Protein AF-A0AAN9F0S3-F1 (afdb_monomer_lite)

Radius of gyration: 34.2 Å; chains: 1; bounding box: 69×46×84 Å

pLDDT: mean 70.06, std 15.07, range [44.5, 96.44]

Structure (mmCIF, N/CA/C/O backbone):
data_AF-A0AAN9F0S3-F1
#
_entry.id   AF-A0AAN9F0S3-F1
#
loop_
_atom_site.group_PDB
_atom_site.id
_atom_site.type_symbol
_atom_site.label_atom_id
_atom_site.label_alt_id
_atom_site.label_comp_id
_atom_site.label_asym_id
_atom_site.label_entity_id
_atom_site.label_seq_id
_atom_site.pdbx_PDB_ins_code
_atom_site.Cartn_x
_atom_site.Cartn_y
_atom_site.Cartn_z
_atom_site.occupancy
_atom_site.B_iso_or_equiv
_atom_site.auth_seq_id
_atom_site.auth_comp_id
_atom_site.auth_asym_id
_atom_site.auth_atom_id
_atom_site.pdbx_PDB_model_num
ATOM 1 N N . MET A 1 1 ? 43.622 -31.837 -56.916 1.00 48.59 1 MET A N 1
ATOM 2 C CA . MET A 1 1 ? 43.598 -30.425 -56.459 1.00 48.59 1 MET A CA 1
ATOM 3 C C . MET A 1 1 ? 42.283 -30.111 -55.726 1.00 48.59 1 MET A C 1
ATOM 5 O O . MET A 1 1 ? 41.587 -29.188 -56.109 1.00 48.59 1 MET A O 1
ATOM 9 N N . VAL A 1 2 ? 41.921 -30.885 -54.691 1.00 52.34 2 VAL A N 1
ATOM 10 C CA . VAL A 1 2 ? 40.624 -30.765 -53.969 1.00 52.34 2 VAL A CA 1
ATOM 11 C C . VAL A 1 2 ? 40.828 -30.450 -52.472 1.00 52.34 2 VAL A C 1
ATOM 13 O O . VAL A 1 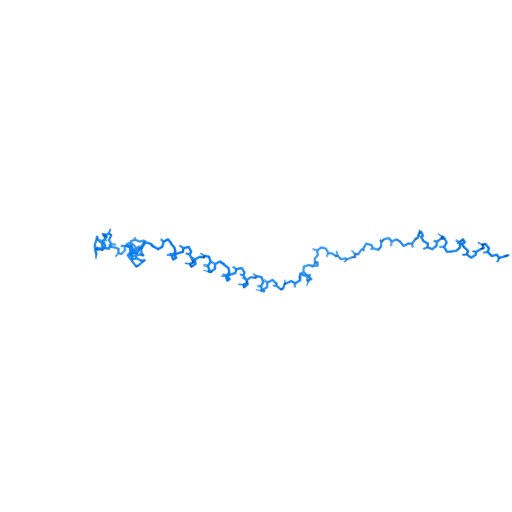2 ? 39.885 -30.236 -51.723 1.00 52.34 2 VAL A O 1
ATOM 16 N N . GLU A 1 3 ? 42.079 -30.373 -52.012 1.00 57.34 3 GLU A N 1
ATOM 17 C CA . GLU A 1 3 ? 42.404 -30.266 -50.582 1.00 57.34 3 GLU A CA 1
ATOM 18 C C . GLU A 1 3 ? 42.573 -28.817 -50.096 1.00 57.34 3 GLU A C 1
ATOM 20 O O 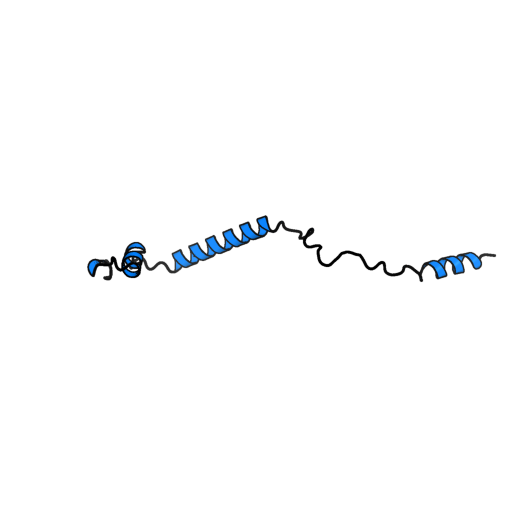. GLU A 1 3 ? 42.362 -28.517 -48.924 1.00 57.34 3 GLU A O 1
ATOM 25 N N . THR A 1 4 ? 42.859 -27.881 -51.006 1.00 52.34 4 THR A N 1
ATOM 26 C CA . THR A 1 4 ? 43.063 -26.461 -50.678 1.00 52.34 4 THR A CA 1
ATOM 27 C C . THR A 1 4 ? 41.774 -25.744 -50.270 1.00 52.34 4 THR A C 1
ATOM 29 O O . THR A 1 4 ? 41.827 -24.767 -49.524 1.00 52.34 4 THR A O 1
ATOM 32 N N . GLU A 1 5 ? 40.610 -26.237 -50.703 1.00 53.69 5 GLU A N 1
ATOM 33 C CA . GLU A 1 5 ? 39.315 -25.631 -50.378 1.00 53.69 5 GLU A CA 1
ATOM 34 C C . GLU A 1 5 ? 38.860 -25.971 -48.947 1.00 53.69 5 GLU A C 1
ATOM 36 O O . GLU A 1 5 ? 38.393 -25.094 -48.217 1.00 53.69 5 GLU A O 1
ATOM 41 N N . LYS A 1 6 ? 39.106 -27.209 -48.484 1.00 50.97 6 LYS A N 1
ATOM 42 C CA . LYS A 1 6 ? 38.778 -27.630 -47.109 1.00 50.97 6 LYS A CA 1
ATOM 43 C C . LYS A 1 6 ? 39.600 -26.889 -46.054 1.00 50.97 6 LYS A C 1
ATOM 45 O O . LYS A 1 6 ? 39.066 -26.533 -45.006 1.00 50.97 6 LYS A O 1
ATOM 50 N N . VAL A 1 7 ? 40.865 -26.579 -46.345 1.00 52.19 7 VAL A N 1
ATOM 51 C CA . VAL A 1 7 ? 41.729 -25.814 -45.425 1.00 52.19 7 VAL A CA 1
ATOM 52 C C . VAL A 1 7 ? 41.270 -24.353 -45.300 1.00 52.19 7 VAL A C 1
ATOM 54 O O . VAL A 1 7 ? 41.411 -23.747 -44.237 1.00 52.19 7 VAL A O 1
ATOM 57 N N . LYS A 1 8 ? 40.643 -23.787 -46.342 1.00 54.34 8 LYS A N 1
ATOM 58 C CA . LYS A 1 8 ? 40.082 -22.428 -46.291 1.00 54.34 8 LYS A CA 1
ATOM 59 C C . LYS A 1 8 ? 38.781 -22.363 -45.483 1.00 54.34 8 LYS A C 1
ATOM 61 O O . LYS A 1 8 ? 38.566 -21.370 -44.792 1.00 54.34 8 LYS A O 1
ATOM 66 N N . MET A 1 9 ? 37.972 -23.426 -45.503 1.00 46.78 9 MET A N 1
ATOM 67 C CA . MET A 1 9 ? 36.776 -23.528 -44.654 1.00 46.78 9 MET A CA 1
ATOM 68 C C . MET A 1 9 ? 37.117 -23.792 -43.179 1.00 46.78 9 MET A C 1
ATOM 70 O O . MET A 1 9 ? 36.517 -23.175 -42.306 1.00 46.78 9 MET A O 1
ATOM 74 N N . ALA A 1 10 ? 38.147 -24.593 -42.882 1.00 46.66 10 ALA A N 1
ATOM 75 C CA . ALA A 1 10 ? 38.578 -24.848 -41.500 1.00 46.66 10 ALA A CA 1
ATOM 76 C C . ALA A 1 10 ? 39.201 -23.616 -40.807 1.00 46.66 10 ALA A C 1
ATOM 78 O O . ALA A 1 10 ? 39.126 -23.482 -39.589 1.00 46.66 10 ALA A O 1
ATOM 79 N N . ARG A 1 11 ? 39.785 -22.677 -41.569 1.00 46.22 11 ARG A N 1
ATOM 80 C CA . ARG A 1 11 ? 40.265 -21.391 -41.025 1.00 46.22 11 ARG A CA 1
ATOM 81 C C . ARG A 1 11 ? 39.130 -20.386 -40.783 1.00 46.22 11 ARG A C 1
ATOM 83 O O . ARG A 1 11 ? 39.304 -19.475 -39.979 1.00 46.22 11 ARG A O 1
ATOM 90 N N . ALA A 1 12 ? 37.985 -20.550 -41.448 1.00 44.50 12 ALA A N 1
ATOM 91 C CA . ALA A 1 12 ? 36.830 -19.666 -41.294 1.00 44.50 12 ALA A CA 1
ATOM 92 C C . ALA A 1 12 ? 36.019 -19.945 -40.012 1.00 44.50 12 ALA A C 1
ATOM 94 O O . ALA A 1 12 ? 35.315 -19.055 -39.544 1.00 44.50 12 ALA A O 1
ATOM 95 N N . GLU A 1 13 ? 36.164 -21.127 -39.404 1.00 50.22 13 GLU A N 1
ATOM 96 C CA . GLU A 1 13 ? 35.479 -21.490 -38.149 1.00 50.22 13 GLU A CA 1
ATOM 97 C C . GLU A 1 13 ? 36.221 -21.077 -36.867 1.00 50.22 13 GLU A C 1
ATOM 99 O O . GLU A 1 13 ? 35.716 -21.282 -35.769 1.00 50.22 13 GLU A O 1
ATOM 104 N N . HIS A 1 14 ? 37.395 -20.446 -36.972 1.00 48.41 14 HIS A N 1
ATOM 105 C CA . HIS A 1 14 ? 38.201 -20.066 -35.802 1.00 48.41 14 HIS A CA 1
ATOM 106 C C . HIS A 1 14 ? 38.503 -18.568 -35.697 1.00 48.41 14 HIS A C 1
ATOM 108 O O . HIS A 1 14 ? 39.494 -18.162 -35.091 1.00 48.41 14 HIS A O 1
ATOM 114 N N . SER A 1 15 ? 37.640 -17.715 -36.253 1.00 53.44 15 SER A N 1
ATOM 115 C CA . SER A 1 15 ? 37.729 -16.272 -36.015 1.00 53.44 15 SER A CA 1
ATOM 116 C C . SER A 1 15 ? 36.403 -15.547 -36.231 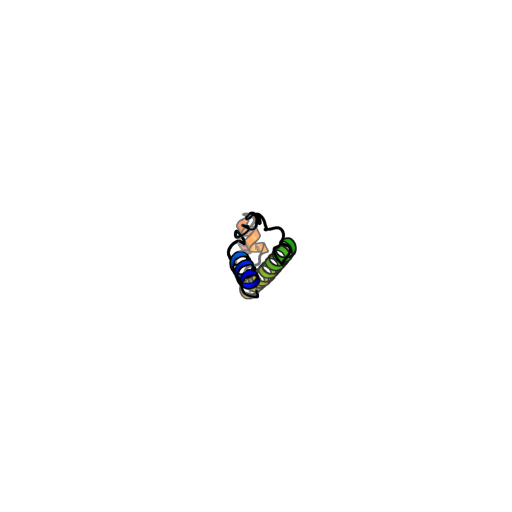1.00 53.44 15 SER A C 1
ATOM 118 O O . SER A 1 15 ? 36.321 -14.613 -37.024 1.00 53.44 15 SER A O 1
ATOM 120 N N . SER A 1 16 ? 35.362 -15.914 -35.487 1.00 50.47 16 SER A N 1
ATOM 121 C CA . SER A 1 16 ? 34.418 -14.892 -35.041 1.00 50.47 16 SER A CA 1
ATOM 122 C C . SER A 1 16 ? 34.834 -14.508 -33.631 1.00 50.47 16 SER A C 1
ATOM 124 O O . SER A 1 16 ? 34.466 -15.171 -32.661 1.00 50.47 16 SER A O 1
ATOM 126 N N . ALA A 1 17 ? 35.658 -13.461 -33.532 1.00 54.19 17 ALA A N 1
ATOM 127 C CA . ALA A 1 17 ? 35.808 -12.714 -32.296 1.00 54.19 17 ALA A CA 1
ATOM 128 C C . ALA A 1 17 ? 34.399 -12.517 -31.733 1.00 54.19 17 ALA A C 1
ATOM 130 O O . ALA A 1 17 ? 33.541 -11.956 -32.423 1.00 54.19 17 ALA A O 1
ATOM 131 N N . GLN A 1 18 ? 34.143 -13.078 -30.548 1.00 55.53 18 GLN A N 1
ATOM 132 C CA . GLN A 1 18 ? 32.894 -12.882 -29.832 1.00 55.53 18 GLN A CA 1
ATOM 133 C C . GLN A 1 18 ? 32.669 -11.379 -29.785 1.00 55.53 18 GLN A C 1
ATOM 135 O O . GLN A 1 18 ? 33.372 -10.644 -29.094 1.00 55.53 18 GLN A O 1
ATOM 140 N N . THR A 1 19 ? 31.746 -10.913 -30.619 1.00 57.56 19 THR A N 1
ATOM 141 C CA . THR A 1 19 ? 31.332 -9.526 -30.623 1.00 57.56 19 THR A CA 1
ATOM 142 C C . THR A 1 19 ? 30.640 -9.369 -29.288 1.00 57.56 19 THR A C 1
ATOM 144 O O . THR A 1 19 ? 29.512 -9.831 -29.123 1.00 57.56 19 THR A O 1
ATOM 147 N N . HIS A 1 20 ? 31.363 -8.847 -28.296 1.00 62.09 20 HIS A N 1
ATOM 148 C CA . HIS A 1 20 ? 30.782 -8.459 -27.027 1.00 62.09 20 HIS A CA 1
ATOM 149 C C . HIS A 1 20 ? 29.622 -7.542 -27.381 1.00 62.09 20 HIS A C 1
ATOM 151 O O . HIS A 1 20 ? 29.830 -6.428 -27.861 1.00 62.09 20 HIS A O 1
ATOM 157 N N . SER A 1 21 ? 28.407 -8.079 -27.257 1.00 60.28 21 SER A N 1
ATOM 158 C CA . SER A 1 21 ? 27.184 -7.340 -27.503 1.00 60.28 21 SER A CA 1
ATOM 159 C C . SER A 1 21 ? 27.292 -6.082 -26.658 1.00 60.28 21 SER A C 1
ATOM 161 O O . SER A 1 21 ? 27.347 -6.163 -25.432 1.00 60.28 21 SER A O 1
ATOM 163 N N . THR A 1 22 ? 27.368 -4.919 -27.302 1.00 60.50 22 THR A N 1
ATOM 164 C CA . THR A 1 22 ? 27.382 -3.603 -26.650 1.00 60.50 22 THR A CA 1
ATOM 165 C C . THR A 1 22 ? 26.006 -3.276 -26.075 1.00 60.50 22 THR A C 1
ATOM 167 O O . THR A 1 22 ? 25.581 -2.121 -26.054 1.00 60.50 22 THR A O 1
ATOM 170 N N . ASP A 1 23 ? 25.270 -4.300 -25.656 1.00 60.28 23 ASP A N 1
ATOM 171 C CA . ASP A 1 23 ? 24.070 -4.158 -24.879 1.00 60.28 23 ASP A CA 1
ATOM 172 C C . ASP A 1 23 ? 24.506 -3.806 -23.466 1.00 60.28 23 ASP A C 1
ATOM 174 O O . ASP A 1 23 ? 24.706 -4.638 -22.582 1.00 60.28 23 ASP A O 1
ATOM 178 N N . VAL A 1 24 ? 24.771 -2.514 -23.309 1.00 64.12 24 VAL A N 1
ATOM 179 C CA . VAL A 1 24 ? 24.998 -1.879 -22.026 1.00 64.12 24 VAL A CA 1
ATOM 180 C C . VAL A 1 24 ? 23.864 -2.333 -21.108 1.00 64.12 24 VAL A C 1
ATOM 182 O O . VAL A 1 24 ? 22.700 -2.348 -21.517 1.00 64.12 24 VAL A O 1
ATOM 185 N N . LEU A 1 25 ? 24.186 -2.633 -19.850 1.00 63.34 25 LEU A N 1
ATOM 186 C CA . LEU A 1 25 ? 23.287 -2.974 -18.731 1.00 63.34 25 LEU A CA 1
ATOM 187 C C . LEU A 1 25 ? 22.216 -1.883 -18.425 1.00 63.34 25 LEU A C 1
ATOM 189 O O . LEU A 1 25 ? 21.668 -1.772 -17.333 1.00 63.34 25 LEU A O 1
ATOM 193 N N . HIS A 1 26 ? 21.916 -1.033 -19.401 1.00 55.50 26 HIS A N 1
ATOM 194 C CA . HIS A 1 26 ? 20.866 -0.033 -19.477 1.00 55.50 26 HIS A CA 1
ATOM 195 C C . HIS A 1 26 ? 19.705 -0.467 -20.387 1.00 55.50 26 HIS A C 1
ATOM 197 O O . HIS A 1 26 ? 18.772 0.310 -20.602 1.00 55.50 26 HIS A O 1
ATOM 203 N N . GLN A 1 27 ? 19.666 -1.729 -20.836 1.00 59.47 27 GLN A N 1
ATOM 204 C CA . GLN A 1 27 ? 18.530 -2.318 -21.557 1.00 59.47 27 GLN A CA 1
ATOM 205 C C . GLN A 1 27 ? 17.256 -2.508 -20.695 1.00 59.47 27 GLN A C 1
ATOM 207 O O . GLN A 1 27 ? 16.407 -3.349 -20.977 1.00 59.47 27 GLN A O 1
ATOM 212 N N . ARG A 1 28 ? 17.014 -1.651 -19.692 1.00 58.28 28 ARG A N 1
ATOM 213 C CA . ARG A 1 28 ? 15.683 -1.490 -19.072 1.00 58.28 28 ARG A CA 1
ATOM 214 C C . ARG A 1 28 ? 14.602 -1.080 -20.082 1.00 58.28 28 ARG A C 1
ATOM 216 O O . ARG A 1 28 ? 13.417 -1.175 -19.776 1.00 58.28 28 ARG A O 1
ATOM 223 N N . ARG A 1 29 ? 14.990 -0.653 -21.290 1.00 57.19 29 ARG A N 1
ATOM 224 C CA . ARG A 1 29 ? 14.072 -0.291 -22.378 1.00 57.19 29 ARG A CA 1
ATOM 225 C C . ARG A 1 29 ? 13.236 -1.474 -22.893 1.00 57.19 29 ARG A C 1
ATOM 227 O O . ARG A 1 29 ? 12.155 -1.232 -23.420 1.00 57.19 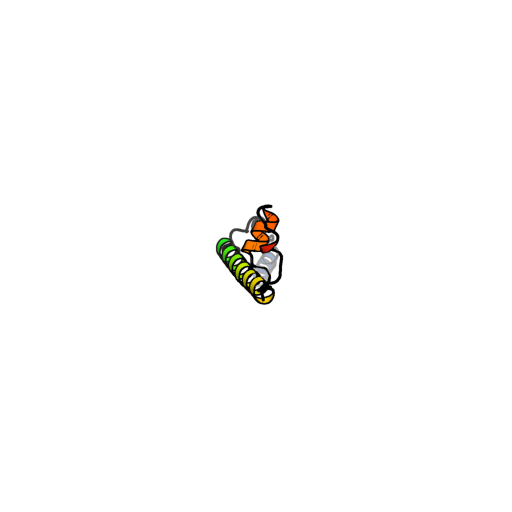29 ARG A O 1
ATOM 234 N N . LYS A 1 30 ? 13.691 -2.725 -22.737 1.00 60.38 30 LYS A N 1
ATOM 235 C CA . LYS A 1 30 ? 12.978 -3.929 -23.210 1.00 60.38 30 LYS A CA 1
ATOM 236 C C . LYS A 1 30 ? 12.515 -4.847 -22.075 1.00 60.38 30 LYS A C 1
ATOM 238 O O . LYS A 1 30 ? 12.592 -6.065 -22.188 1.00 60.38 30 LYS A O 1
ATOM 243 N N . MET A 1 31 ? 11.991 -4.294 -20.981 1.00 63.62 31 MET A N 1
ATOM 244 C CA . MET A 1 31 ? 11.197 -5.137 -20.083 1.00 63.62 31 MET A CA 1
ATOM 245 C C . MET A 1 31 ? 9.878 -5.506 -20.787 1.00 63.62 31 MET A C 1
ATOM 247 O O . MET A 1 31 ? 9.225 -4.618 -21.338 1.00 63.62 31 MET A O 1
ATOM 251 N N . PRO A 1 32 ? 9.467 -6.791 -20.791 1.00 69.50 32 PRO A N 1
ATOM 252 C CA . PRO A 1 32 ? 8.305 -7.267 -21.552 1.00 69.50 32 PRO A CA 1
ATOM 253 C C . PRO A 1 32 ? 6.989 -6.627 -21.094 1.00 69.50 32 PRO A C 1
ATOM 255 O O . PRO A 1 32 ? 5.988 -6.679 -21.802 1.00 69.50 32 PRO A O 1
ATOM 258 N N . HIS A 1 33 ? 6.985 -6.012 -19.909 1.00 67.44 33 HIS A N 1
ATOM 259 C CA . HIS A 1 33 ? 5.841 -5.314 -19.355 1.00 67.44 33 HIS A CA 1
ATOM 260 C C . HIS A 1 33 ? 6.203 -3.863 -19.057 1.00 67.44 33 HIS A C 1
ATOM 262 O O . HIS A 1 33 ? 7.179 -3.569 -18.368 1.00 67.44 33 HIS A O 1
ATOM 268 N N . CYS A 1 34 ? 5.376 -2.951 -19.574 1.00 76.50 34 CYS A N 1
ATOM 269 C CA . CYS A 1 34 ? 5.467 -1.531 -19.271 1.00 76.50 34 CYS A CA 1
ATOM 270 C C . CYS A 1 34 ? 5.417 -1.332 -17.741 1.00 76.50 34 CYS A C 1
ATOM 272 O O . CYS A 1 34 ? 4.480 -1.836 -17.108 1.00 76.50 34 CYS A O 1
ATOM 274 N N . PRO A 1 35 ? 6.362 -0.587 -17.137 1.00 79.06 35 PRO A N 1
ATOM 275 C CA . PRO A 1 35 ? 6.400 -0.371 -15.689 1.00 79.06 35 PRO A CA 1
ATOM 276 C C . PRO A 1 35 ? 5.102 0.249 -15.156 1.00 79.06 35 PRO A C 1
ATOM 278 O O . PRO A 1 35 ? 4.673 -0.080 -14.055 1.00 79.06 35 PRO A O 1
ATOM 281 N N . MET A 1 36 ? 4.411 1.058 -15.966 1.00 84.12 36 MET A N 1
ATOM 282 C CA . MET A 1 36 ? 3.107 1.615 -15.604 1.00 84.12 36 MET A CA 1
ATOM 283 C C . MET A 1 36 ? 2.024 0.536 -15.452 1.00 84.12 36 MET A C 1
ATOM 285 O O . MET A 1 36 ? 1.243 0.581 -14.508 1.00 84.12 36 MET A O 1
ATOM 289 N N . LYS A 1 37 ? 2.005 -0.486 -16.320 1.00 83.19 37 LYS A N 1
ATOM 290 C CA . LYS A 1 37 ? 1.052 -1.606 -16.205 1.00 83.19 37 LYS A CA 1
ATOM 291 C C . LYS A 1 37 ? 1.322 -2.451 -14.958 1.00 83.19 37 LYS A C 1
ATOM 293 O O . LYS A 1 37 ? 0.381 -2.891 -14.307 1.00 83.19 37 LYS A O 1
ATOM 298 N N . MET A 1 38 ? 2.595 -2.648 -14.614 1.00 87.31 38 MET A N 1
ATOM 299 C CA . MET A 1 38 ? 2.994 -3.335 -13.380 1.00 87.31 38 MET A CA 1
ATOM 300 C C . MET A 1 38 ? 2.601 -2.532 -12.135 1.00 87.31 38 MET A C 1
ATOM 302 O O . MET A 1 38 ? 2.077 -3.110 -11.188 1.00 87.31 38 MET A O 1
ATOM 306 N N . ALA A 1 39 ? 2.777 -1.207 -12.156 1.00 90.06 39 ALA A N 1
ATOM 307 C CA . ALA A 1 39 ? 2.362 -0.331 -11.061 1.00 90.06 39 ALA A CA 1
ATOM 308 C C . ALA A 1 39 ? 0.843 -0.380 -10.832 1.00 90.06 39 ALA A C 1
ATOM 310 O O . ALA A 1 39 ? 0.402 -0.533 -9.696 1.00 90.06 39 ALA A O 1
ATOM 311 N N . ILE A 1 40 ? 0.047 -0.331 -11.906 1.00 93.31 40 ILE A N 1
ATOM 312 C CA . ILE A 1 40 ? -1.416 -0.457 -11.826 1.00 93.31 40 ILE A CA 1
ATOM 313 C C . ILE A 1 40 ? -1.813 -1.832 -11.273 1.00 93.31 40 ILE A C 1
ATOM 315 O O . ILE A 1 40 ? -2.663 -1.912 -10.388 1.00 93.31 40 ILE A O 1
ATOM 319 N N . GLY A 1 41 ? -1.178 -2.909 -11.749 1.00 95.19 41 GLY A N 1
ATOM 320 C CA . GLY A 1 41 ? -1.435 -4.263 -11.253 1.00 95.19 41 GLY A CA 1
ATOM 321 C C . GLY A 1 41 ? -1.106 -4.422 -9.766 1.00 95.19 41 GLY A C 1
ATOM 322 O O . GLY A 1 41 ? -1.914 -4.959 -9.009 1.00 95.19 41 GLY A O 1
ATOM 323 N N . GLY A 1 42 ? 0.043 -3.898 -9.331 1.00 94.50 42 GLY A N 1
ATOM 324 C CA . GLY A 1 42 ? 0.441 -3.894 -7.923 1.00 94.50 42 GLY A CA 1
ATOM 325 C C . GLY A 1 42 ? -0.513 -3.079 -7.051 1.00 94.50 42 GLY A C 1
ATOM 326 O O . GLY A 1 42 ? -0.929 -3.552 -5.996 1.00 94.50 42 GLY A O 1
ATOM 327 N N . PHE A 1 43 ? -0.923 -1.895 -7.514 1.00 95.81 43 PHE A N 1
ATOM 328 C CA . PHE A 1 43 ? -1.893 -1.068 -6.800 1.00 95.81 43 PHE A CA 1
ATOM 329 C C . PHE A 1 43 ? -3.231 -1.793 -6.636 1.00 95.81 43 PHE A C 1
ATOM 331 O O . PHE A 1 43 ? -3.725 -1.905 -5.518 1.00 95.81 43 PHE A O 1
ATOM 338 N N . ALA A 1 44 ? -3.763 -2.374 -7.716 1.00 96.44 44 ALA A N 1
ATOM 339 C CA . ALA A 1 44 ? -5.006 -3.138 -7.673 1.00 96.44 44 ALA A CA 1
ATOM 340 C C . ALA A 1 44 ? -4.929 -4.312 -6.680 1.00 96.44 44 ALA A C 1
ATOM 342 O O . ALA A 1 44 ? -5.839 -4.494 -5.870 1.00 96.44 44 ALA A O 1
ATOM 343 N N . ALA A 1 45 ? -3.827 -5.068 -6.684 1.00 95.62 45 ALA A N 1
ATOM 344 C CA . ALA A 1 45 ? -3.625 -6.176 -5.752 1.00 95.62 45 ALA A CA 1
ATOM 345 C C . ALA A 1 45 ? -3.599 -5.703 -4.289 1.00 95.62 45 ALA A C 1
ATOM 347 O O . ALA A 1 45 ? -4.280 -6.281 -3.440 1.00 95.62 45 ALA A O 1
ATOM 348 N N . ILE A 1 46 ? -2.869 -4.622 -3.994 1.00 96.31 46 ILE A N 1
ATOM 349 C CA . ILE A 1 46 ? -2.793 -4.053 -2.641 1.00 96.31 46 ILE A CA 1
ATOM 350 C C . ILE A 1 46 ? -4.161 -3.533 -2.194 1.00 96.31 46 ILE A C 1
ATOM 352 O O . ILE A 1 46 ? -4.548 -3.774 -1.053 1.00 96.31 46 ILE A O 1
ATOM 356 N N . THR A 1 47 ? -4.920 -2.864 -3.067 1.00 94.88 47 THR A N 1
ATOM 357 C CA . THR A 1 47 ? -6.269 -2.382 -2.732 1.00 94.88 47 THR A CA 1
ATOM 358 C C . THR A 1 47 ? -7.207 -3.537 -2.395 1.00 94.88 47 THR A C 1
ATOM 360 O O . THR A 1 47 ? -7.911 -3.464 -1.390 1.00 94.88 47 THR A O 1
ATOM 363 N N . VAL A 1 48 ? -7.197 -4.619 -3.179 1.00 95.69 48 VAL A N 1
ATOM 364 C CA . VAL A 1 48 ? -8.046 -5.796 -2.927 1.00 95.69 48 VAL A CA 1
ATOM 365 C C . VAL A 1 48 ? -7.663 -6.478 -1.616 1.00 95.69 48 VAL A C 1
ATOM 367 O O . VAL A 1 48 ? -8.538 -6.748 -0.795 1.00 95.69 48 VAL A O 1
ATOM 370 N N . ILE A 1 49 ? -6.369 -6.711 -1.380 1.00 94.62 49 ILE A N 1
ATOM 371 C CA . ILE A 1 49 ? -5.889 -7.335 -0.140 1.00 94.62 49 ILE A CA 1
ATOM 372 C C . ILE A 1 49 ? -6.195 -6.435 1.060 1.00 94.62 49 ILE A C 1
ATOM 374 O O . ILE A 1 49 ? -6.723 -6.907 2.063 1.00 94.62 49 ILE A O 1
ATOM 378 N N . GLY A 1 50 ? -5.922 -5.135 0.954 1.00 92.06 50 GLY A N 1
ATOM 379 C CA . GLY A 1 50 ? -6.210 -4.158 2.002 1.00 92.06 50 GLY A CA 1
ATOM 380 C C . GLY A 1 50 ? -7.700 -4.087 2.331 1.00 92.06 50 GLY A C 1
ATOM 381 O O . GLY A 1 50 ? -8.070 -4.119 3.505 1.00 92.06 50 GLY A O 1
ATOM 382 N N . TYR A 1 51 ? -8.563 -4.074 1.311 1.00 87.31 51 TYR A N 1
ATOM 383 C CA . TYR A 1 51 ? -10.013 -4.113 1.492 1.00 87.31 51 TYR A CA 1
ATOM 384 C C . TYR A 1 51 ? -10.467 -5.421 2.142 1.00 87.31 51 TYR A C 1
ATOM 386 O O . TYR A 1 51 ? -11.239 -5.398 3.099 1.00 87.31 51 TYR A O 1
ATOM 394 N N . PHE A 1 52 ? -9.954 -6.559 1.675 1.00 90.12 52 PHE A N 1
ATOM 395 C CA . PHE A 1 52 ? -10.299 -7.871 2.215 1.00 90.12 52 PHE A CA 1
ATOM 396 C C . PHE A 1 52 ? -9.875 -8.023 3.678 1.00 90.12 52 PHE A C 1
ATOM 398 O O . PHE A 1 52 ? -10.654 -8.509 4.498 1.00 90.12 52 PHE A O 1
ATOM 405 N N . VAL A 1 53 ? -8.667 -7.574 4.030 1.00 88.94 53 VAL A N 1
ATOM 406 C CA . VAL A 1 53 ? -8.174 -7.571 5.413 1.00 88.94 53 VAL A CA 1
ATOM 407 C C . VAL A 1 53 ? -9.039 -6.664 6.280 1.00 88.94 53 VAL A C 1
ATOM 409 O O . VAL A 1 53 ? -9.490 -7.098 7.341 1.00 88.94 53 VAL A O 1
ATOM 412 N N . LEU A 1 54 ? -9.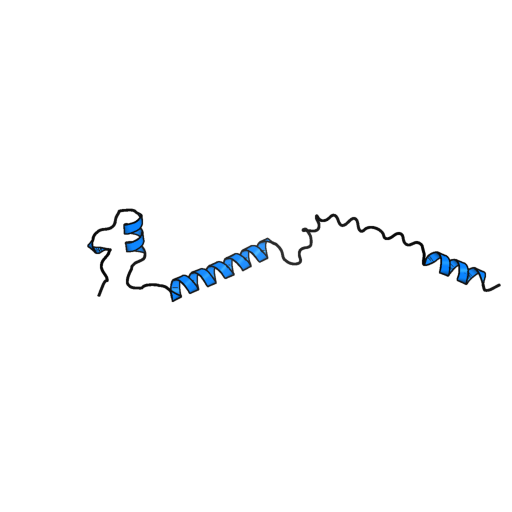315 -5.438 5.825 1.00 80.94 54 LEU A N 1
ATOM 413 C CA . LEU A 1 54 ? -10.154 -4.496 6.561 1.00 80.94 54 LEU A CA 1
ATOM 414 C C . LEU A 1 54 ? -11.560 -5.056 6.784 1.00 80.94 54 LEU A C 1
ATOM 416 O O . LEU A 1 54 ? -12.096 -4.919 7.879 1.00 80.94 54 LEU A O 1
ATOM 420 N N . TYR A 1 55 ? -12.141 -5.709 5.778 1.00 76.06 55 TYR A N 1
ATOM 421 C CA . TYR A 1 55 ? -13.466 -6.313 5.871 1.00 76.06 55 TYR A CA 1
ATOM 422 C C . TYR A 1 55 ? -13.481 -7.545 6.785 1.00 76.06 55 TYR A C 1
ATOM 424 O O . TYR A 1 55 ? -14.328 -7.646 7.666 1.00 76.06 55 TYR A O 1
ATOM 432 N N . SER A 1 56 ? -12.503 -8.442 6.654 1.00 79.50 56 SER A N 1
ATOM 433 C CA . SER A 1 56 ? -12.423 -9.677 7.452 1.00 79.50 56 SER A CA 1
ATOM 434 C C . SER A 1 56 ? -12.133 -9.416 8.932 1.00 79.50 56 SER A C 1
ATOM 436 O O . SER A 1 56 ? -12.527 -10.193 9.798 1.00 79.50 56 SER A O 1
ATOM 438 N N . LYS A 1 57 ? -11.409 -8.334 9.235 1.00 71.12 57 LYS A N 1
ATOM 439 C CA . LYS A 1 57 ? -11.044 -7.925 10.600 1.00 71.12 57 LYS A CA 1
ATOM 440 C C . LYS A 1 57 ? -11.861 -6.729 11.092 1.00 71.12 57 LYS A C 1
ATOM 442 O O . LYS A 1 57 ? -11.540 -6.194 12.155 1.00 71.12 57 LYS A O 1
ATOM 447 N N . LYS A 1 58 ? -12.913 -6.312 10.372 1.00 61.22 58 LYS A N 1
ATOM 448 C CA . LYS A 1 58 ? -13.804 -5.239 10.829 1.00 61.22 58 LYS A CA 1
ATOM 449 C C . LYS A 1 58 ? -14.410 -5.645 12.168 1.00 61.22 58 LYS A C 1
ATOM 451 O O . LYS A 1 58 ? -15.223 -6.557 12.240 1.00 61.22 58 LYS A O 1
ATOM 456 N N . LYS A 1 59 ? -14.029 -4.935 13.229 1.00 59.00 59 LYS A N 1
ATOM 457 C CA . LYS A 1 59 ? -14.764 -4.917 14.492 1.00 59.00 59 LYS A CA 1
ATOM 458 C C . LYS A 1 59 ? -15.993 -4.022 14.269 1.00 59.00 59 LYS A C 1
ATOM 460 O O . LYS A 1 59 ? -15.802 -2.819 14.106 1.00 59.00 59 LYS A O 1
ATOM 465 N N . PRO A 1 60 ? -17.225 -4.560 14.205 1.00 61.06 60 PRO A N 1
ATOM 466 C CA . PRO A 1 60 ? -18.426 -3.740 14.017 1.00 61.06 60 PRO A CA 1
ATOM 467 C C . PRO A 1 60 ? -18.742 -2.875 15.248 1.00 61.06 60 PRO A C 1
ATOM 469 O O . PRO A 1 60 ? -19.527 -1.940 15.153 1.00 61.06 60 PRO A O 1
ATOM 472 N N . GLU A 1 61 ? -18.110 -3.172 16.385 1.00 56.41 61 GLU A N 1
ATOM 473 C CA . GLU A 1 61 ? -18.397 -2.559 17.685 1.00 56.41 61 GLU A CA 1
ATOM 474 C C . GLU A 1 61 ? -17.669 -1.230 17.925 1.00 56.41 61 GLU A C 1
ATOM 476 O O . GLU A 1 61 ? -18.110 -0.435 18.746 1.00 56.41 61 GLU A O 1
ATOM 481 N N . ALA A 1 62 ? -16.579 -0.963 17.199 1.00 63.00 62 ALA A N 1
ATOM 482 C CA . ALA A 1 62 ? -15.857 0.303 17.263 1.00 63.00 62 ALA A CA 1
ATOM 483 C C . ALA A 1 62 ? -16.020 1.020 15.923 1.00 63.00 62 ALA A C 1
ATOM 485 O O . ALA A 1 62 ? -15.381 0.673 14.925 1.00 63.00 62 ALA A O 1
ATOM 486 N N . SER A 1 63 ? -16.915 2.007 15.882 1.00 67.06 63 SER A N 1
ATOM 487 C CA . SER A 1 63 ? -17.104 2.823 14.687 1.00 67.06 63 SER A CA 1
ATOM 488 C C . SER A 1 63 ? -15.787 3.508 14.329 1.00 67.06 63 SER A C 1
ATOM 490 O O . SER A 1 63 ? -15.132 4.105 15.182 1.00 67.06 63 SER A O 1
ATOM 492 N N . ALA A 1 64 ? -15.400 3.469 13.051 1.00 70.06 64 ALA A N 1
ATOM 493 C CA . ALA A 1 64 ? -14.191 4.148 12.576 1.00 70.06 64 ALA A CA 1
ATOM 494 C C . ALA A 1 64 ? -14.209 5.652 12.905 1.00 70.06 64 ALA A C 1
ATOM 496 O O . ALA A 1 64 ? -13.166 6.257 13.129 1.00 70.06 64 ALA A O 1
ATOM 497 N N . MET A 1 65 ? -15.406 6.239 12.983 1.00 69.94 65 MET A N 1
ATOM 498 C CA . MET A 1 65 ? -15.606 7.622 13.396 1.00 69.94 65 MET A CA 1
ATOM 499 C C . MET A 1 65 ? -15.293 7.842 14.882 1.00 69.94 65 MET A C 1
ATOM 501 O O . MET A 1 65 ? -14.769 8.891 15.241 1.00 69.94 65 MET A O 1
ATOM 505 N N . ASP A 1 66 ? -15.578 6.865 15.739 1.00 70.56 66 ASP A N 1
ATOM 506 C CA . ASP A 1 66 ? -15.278 6.958 17.167 1.00 70.56 66 ASP A CA 1
ATOM 507 C C . ASP A 1 66 ? -13.783 6.782 17.422 1.00 70.56 66 ASP A C 1
ATOM 509 O O . ASP A 1 66 ? -13.195 7.571 18.158 1.00 70.56 66 ASP A O 1
ATOM 513 N N . VAL A 1 67 ? -13.132 5.855 16.709 1.00 72.31 67 VAL A N 1
ATOM 514 C CA . VAL A 1 67 ? -11.665 5.733 16.715 1.00 72.31 67 VAL A CA 1
ATOM 515 C C . VAL A 1 67 ? -11.014 7.021 16.212 1.00 72.31 67 VAL A C 1
ATOM 517 O O . VAL A 1 67 ? -10.089 7.518 16.847 1.00 72.31 67 VAL A O 1
ATOM 520 N N . ALA A 1 68 ? -11.527 7.613 15.128 1.00 78.62 68 ALA A N 1
ATOM 521 C CA . ALA A 1 68 ? -11.028 8.888 14.621 1.00 78.62 68 ALA A CA 1
ATOM 522 C C . ALA A 1 68 ? -11.136 9.992 15.682 1.00 78.62 68 ALA A C 1
ATOM 524 O O . ALA A 1 68 ? -10.139 10.648 15.975 1.00 78.62 68 ALA A O 1
ATOM 525 N N . LYS A 1 69 ? -12.299 10.139 16.329 1.00 77.94 69 LYS A N 1
ATOM 526 C CA . LYS A 1 69 ? -12.495 11.105 17.422 1.00 77.94 69 LYS A CA 1
ATOM 527 C C . LYS A 1 69 ? -11.552 10.858 18.602 1.00 77.94 69 LYS A C 1
ATOM 529 O O . LYS A 1 69 ? -11.061 11.824 19.173 1.00 77.94 69 LYS A O 1
ATOM 534 N N . VAL A 1 70 ? -11.274 9.602 18.958 1.00 77.94 70 VAL A N 1
ATOM 535 C CA . VAL A 1 70 ? -10.283 9.263 19.998 1.00 77.94 70 VAL A CA 1
ATOM 536 C C . VAL A 1 70 ? -8.882 9.687 19.562 1.00 77.94 70 VAL A C 1
ATOM 538 O O . VAL A 1 70 ? -8.179 10.348 20.320 1.00 77.94 70 VAL A O 1
ATOM 541 N N . THR A 1 71 ? -8.488 9.390 18.322 1.00 80.88 71 THR A N 1
ATOM 542 C CA . THR A 1 71 ? -7.158 9.756 17.805 1.00 80.88 71 THR A CA 1
ATOM 543 C C . THR A 1 71 ? -6.958 11.263 17.639 1.00 80.88 71 THR A C 1
ATOM 545 O O . THR A 1 71 ? -5.839 11.741 17.795 1.00 80.88 71 THR A O 1
ATOM 548 N N . THR A 1 72 ? -8.020 12.023 17.357 1.00 85.81 72 THR A N 1
ATOM 549 C CA . THR A 1 72 ? -7.970 13.488 17.218 1.00 85.81 72 THR A CA 1
ATOM 550 C C . THR A 1 72 ? -8.231 14.233 18.529 1.00 85.81 72 THR A C 1
ATOM 552 O O . THR A 1 72 ? -8.271 15.461 18.529 1.00 85.81 72 THR A O 1
ATOM 555 N N . GLY A 1 73 ? -8.427 13.520 19.646 1.00 81.62 73 GLY A N 1
ATOM 556 C CA . GLY A 1 73 ? -8.720 14.113 20.957 1.00 81.62 73 GLY A CA 1
ATOM 557 C C . GLY A 1 73 ? -10.122 14.726 21.082 1.00 81.62 73 GLY A C 1
ATOM 558 O O . GLY A 1 73 ? -10.419 15.391 22.068 1.00 81.62 73 GLY A O 1
ATOM 559 N N . MET A 1 74 ? -11.001 14.498 20.104 1.00 81.31 74 MET A N 1
ATOM 560 C CA . MET A 1 74 ? -12.389 14.979 20.080 1.00 81.31 74 MET A CA 1
ATOM 561 C C . MET A 1 74 ? -13.385 13.945 20.639 1.00 81.31 74 MET A C 1
ATOM 563 O O . MET A 1 74 ? -14.599 14.070 20.459 1.00 81.31 74 MET A O 1
ATOM 567 N N . SER A 1 75 ? -12.900 12.876 21.272 1.00 79.62 75 SER A N 1
ATOM 568 C CA . SER A 1 75 ? -13.738 11.811 21.822 1.00 79.62 75 SER A CA 1
ATOM 569 C C . SER A 1 75 ? -14.459 12.235 23.095 1.00 79.62 75 SER A C 1
ATOM 571 O O . SER A 1 75 ? -13.878 12.862 23.973 1.00 79.62 75 SER A O 1
ATOM 573 N N . HIS A 1 76 ? -15.714 11.812 23.223 1.00 80.50 76 HIS A N 1
ATOM 574 C CA . HIS A 1 76 ? -16.451 11.786 24.479 1.00 80.50 76 HIS A CA 1
ATOM 575 C C . HIS A 1 76 ? -16.461 10.363 25.054 1.00 80.50 76 HIS A C 1
ATOM 577 O O . HIS A 1 76 ? -16.330 9.412 24.280 1.00 80.50 76 HIS A O 1
ATOM 583 N N . PRO A 1 77 ? -16.679 10.199 26.374 1.00 75.06 77 PRO A N 1
ATOM 584 C CA . PRO A 1 77 ? -16.823 8.887 27.019 1.00 75.06 77 PRO A CA 1
ATOM 585 C C . PRO A 1 77 ? -17.897 8.014 26.355 1.00 75.06 77 PRO A C 1
ATOM 587 O O . PRO A 1 77 ? -17.776 6.791 26.298 1.00 75.06 77 PRO A O 1
ATOM 590 N N . GLU A 1 78 ? -18.908 8.671 25.780 1.00 73.50 78 GLU A N 1
ATOM 591 C CA . GLU A 1 78 ? -19.992 8.061 25.011 1.00 73.50 78 GLU A CA 1
ATOM 592 C C . GLU A 1 78 ? -19.538 7.351 23.718 1.00 73.50 78 GLU A C 1
ATOM 594 O O . GLU A 1 78 ? -20.252 6.514 23.176 1.00 73.50 78 GLU A O 1
ATOM 599 N N . ASN A 1 79 ? -18.349 7.683 23.203 1.00 68.56 79 ASN A N 1
ATOM 600 C CA . ASN A 1 79 ? -17.793 7.128 21.963 1.00 68.56 79 ASN A CA 1
ATOM 601 C C . ASN A 1 79 ? -16.862 5.926 22.221 1.00 68.56 79 ASN A C 1
ATOM 603 O O . ASN A 1 79 ? -16.307 5.365 21.282 1.00 68.56 79 ASN A O 1
ATOM 607 N N . THR A 1 80 ? -16.621 5.562 23.484 1.00 69.56 80 THR A N 1
ATOM 608 C CA . THR A 1 80 ? -15.660 4.505 23.861 1.00 69.56 80 THR A CA 1
ATOM 609 C C . THR A 1 80 ? -16.307 3.264 24.466 1.00 69.56 80 THR A C 1
ATOM 611 O O . THR A 1 80 ? -15.596 2.325 24.823 1.00 69.56 80 THR A O 1
ATOM 614 N N . HIS A 1 81 ? -17.637 3.232 24.587 1.00 67.75 81 HIS A N 1
ATOM 615 C CA . HIS A 1 81 ? -18.357 2.076 25.115 1.00 67.75 81 HIS A CA 1
ATOM 616 C C . HIS A 1 81 ? -18.967 1.210 23.996 1.00 67.75 81 HIS A C 1
ATOM 618 O O . HIS A 1 81 ? -19.323 1.725 22.934 1.00 67.75 81 HIS A O 1
ATOM 624 N N . PRO A 1 82 ? -19.061 -0.119 24.195 1.00 68.50 82 PRO A N 1
ATOM 625 C CA . PRO A 1 82 ? -19.672 -1.014 23.220 1.00 68.50 82 PRO A CA 1
ATOM 626 C C . PRO A 1 82 ? -21.157 -0.683 23.046 1.00 68.50 82 PRO A C 1
ATOM 628 O O . PRO A 1 82 ? -21.920 -0.663 24.015 1.00 68.50 82 PRO A O 1
ATOM 631 N N . ARG A 1 83 ? -21.576 -0.449 21.802 1.00 67.50 83 ARG A N 1
ATOM 632 C CA . ARG A 1 83 ? -22.983 -0.211 21.457 1.00 67.50 83 ARG A CA 1
ATOM 633 C C . ARG A 1 83 ? -23.697 -1.569 21.442 1.00 67.50 83 ARG A C 1
ATOM 635 O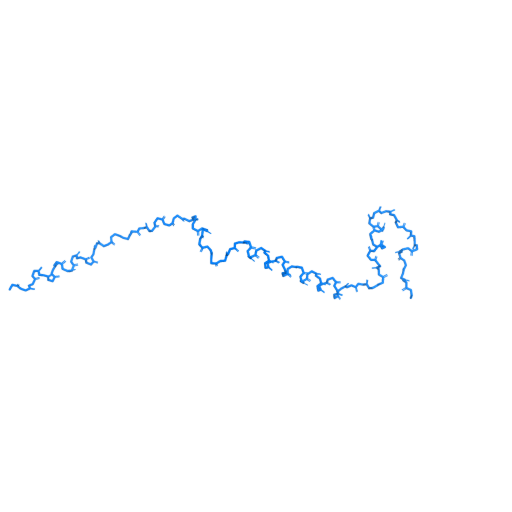 O . ARG A 1 83 ? -23.244 -2.471 20.743 1.00 67.50 83 ARG A O 1
ATOM 642 N N . LYS A 1 84 ? -24.746 -1.718 22.258 1.00 62.94 84 LYS A N 1
ATOM 643 C CA . LYS A 1 84 ? -25.603 -2.916 22.283 1.00 62.94 84 LYS A CA 1
ATOM 644 C C . LYS A 1 84 ? -26.469 -3.016 21.033 1.00 62.94 84 LYS A C 1
ATOM 646 O O . LYS A 1 84 ? -26.879 -1.944 20.532 1.00 62.94 84 LYS A O 1
#

Sequence (84 aa):
MVETEKVKMARAEHSSAQTHSTDVLHQRRKMPHCPMKMAIGGFAAITVIGYFVLYSKKKPEASAMDVAKVTTGMSHPENTHPRK

Organism: Clitoria ternatea (NCBI:txid43366)

Secondary structure (DSSP, 8-state):
--HHHHHHHHHHTT----------TTGGGG-SS-HHHHHHHHHHHHHHHHHHHHHHT--TTS-HHHHHHHHTT---GGGSSPP-

Foldseek 3Di:
DPVVVVVVVVVVVPDPPPPPPPPPPPVPVDDVDDVVVVVVVVVVVCVVVVVVVCVVPPPVQQPPVLVVCVVVVNHDPVNPDGDD